Protein AF-A0A4V2AZA5-F1 (afdb_monomer)

Foldseek 3Di:
DDDDDDDDDDPDDPPPDPDDDQAEQDQDPDDDFDADPPDDCVVPVCCRGHVVVVRNHDDDPPDPDDDRVVRSVVVVVVVVVVVCLVCLVVDPPDDPVSVVSNVVSVVVPPVVVVVVVVVVVVVVVVVVVVVDDDPVSD

Secondary structure (DSSP, 8-state):
---PPPP-----------PPPPPB----SS---PPPSSS-TTT-HHHHHHHHHHHHB---TT-S---HHHHHHHHHHHHHHHHHHHHGGG-SS--HHHHHHHHHHHHHH-HHHHHHHHHHHHHHHHHHHHT--SGGG-

Mean predicted aligned error: 10.08 Å

Solvent-accessible surface area (backbone atoms only — not comparable to full-atom values): 8796 Å² total; per-residue (Å²): 139,86,84,82,84,86,83,82,84,80,80,80,79,78,79,81,72,82,73,77,74,74,52,41,62,77,72,63,99,70,84,76,67,59,62,42,93,84,47,52,57,92,83,37,50,62,52,14,45,40,43,58,46,57,67,42,45,33,85,49,94,92,50,95,76,79,53,63,80,58,44,44,51,50,51,54,51,48,54,54,49,50,56,50,61,70,51,46,79,77,56,87,84,61,50,76,68,52,47,52,54,40,52,52,50,56,55,69,70,34,56,78,61,41,61,55,52,50,55,52,50,51,54,51,49,55,56,56,55,71,71,48,86,51,82,91,71,110

pLDDT: mean 88.41, std 15.89, range [39.16, 98.38]

Structure (mmCIF, N/CA/C/O backbone):
data_AF-A0A4V2AZA5-F1
#
_entry.id   AF-A0A4V2AZA5-F1
#
loop_
_atom_site.group_PDB
_atom_site.id
_atom_site.type_symbol
_atom_site.label_atom_id
_atom_site.label_alt_id
_atom_site.label_comp_id
_atom_site.label_asym_id
_atom_site.label_entity_id
_atom_site.label_seq_id
_atom_site.pdbx_PDB_ins_code
_atom_site.Cartn_x
_atom_site.Cartn_y
_atom_site.Cartn_z
_atom_site.occupancy
_atom_site.B_iso_or_equiv
_atom_site.auth_seq_id
_atom_site.auth_comp_id
_atom_site.auth_asym_id
_atom_site.auth_atom_id
_atom_site.pdbx_PDB_model_num
ATOM 1 N N . MET A 1 1 ? 81.528 -20.887 -12.548 1.00 40.09 1 MET A N 1
ATOM 2 C CA . MET A 1 1 ? 80.567 -21.032 -13.662 1.00 40.09 1 MET A CA 1
ATOM 3 C C . MET A 1 1 ? 79.186 -21.162 -13.037 1.00 40.09 1 MET A C 1
ATOM 5 O O . MET A 1 1 ? 78.823 -22.244 -12.602 1.00 40.09 1 MET A O 1
ATOM 9 N N . ASN A 1 2 ? 78.495 -20.032 -12.865 1.00 39.16 2 ASN A N 1
ATOM 10 C CA . ASN A 1 2 ? 77.173 -19.952 -12.241 1.00 39.16 2 ASN A CA 1
ATOM 11 C C . ASN A 1 2 ? 76.114 -19.943 -13.344 1.00 39.16 2 ASN A C 1
ATOM 13 O O . ASN A 1 2 ? 76.145 -19.049 -14.185 1.00 39.16 2 ASN A O 1
ATOM 17 N N . TYR A 1 3 ? 75.165 -20.876 -13.308 1.00 42.91 3 TYR A N 1
ATOM 18 C CA . TYR A 1 3 ? 73.911 -20.753 -14.048 1.00 42.91 3 TYR A CA 1
ATOM 19 C C . TYR A 1 3 ? 72.788 -20.508 -13.041 1.00 42.91 3 TYR A C 1
ATOM 21 O O . TYR A 1 3 ? 72.491 -21.359 -12.205 1.00 42.91 3 TYR A O 1
ATOM 29 N N . LEU A 1 4 ? 72.230 -19.298 -13.089 1.00 50.66 4 LEU A N 1
ATOM 30 C CA . LEU A 1 4 ? 71.106 -18.846 -12.276 1.00 50.66 4 LEU A CA 1
ATOM 31 C C . LEU A 1 4 ? 69.799 -19.244 -12.981 1.00 50.66 4 LEU A C 1
ATOM 33 O O . LEU A 1 4 ? 69.637 -18.993 -14.175 1.00 50.66 4 LEU A O 1
ATOM 37 N N . ALA A 1 5 ? 68.891 -19.878 -12.241 1.00 49.00 5 ALA A N 1
ATOM 38 C CA . ALA A 1 5 ? 67.601 -20.362 -12.720 1.00 49.00 5 ALA A CA 1
ATOM 39 C C . ALA A 1 5 ? 66.632 -19.211 -13.054 1.00 49.00 5 ALA A C 1
ATOM 41 O O . ALA A 1 5 ? 66.507 -18.250 -12.294 1.00 49.00 5 ALA A O 1
ATOM 42 N N . ALA A 1 6 ? 65.918 -19.335 -14.175 1.00 49.00 6 ALA A N 1
ATOM 43 C CA . ALA A 1 6 ? 64.859 -18.418 -14.584 1.00 49.00 6 ALA A CA 1
ATOM 44 C C . ALA A 1 6 ? 63.539 -18.773 -13.876 1.00 49.00 6 ALA A C 1
ATOM 46 O O . ALA A 1 6 ? 63.028 -19.883 -14.018 1.00 49.00 6 ALA A O 1
ATOM 47 N N . ALA A 1 7 ? 62.985 -17.825 -13.118 1.00 52.03 7 ALA A N 1
ATOM 48 C CA . ALA A 1 7 ? 61.677 -17.946 -12.483 1.00 52.03 7 ALA A CA 1
ATOM 49 C C . ALA A 1 7 ? 60.572 -17.499 -13.457 1.00 52.03 7 ALA A C 1
ATOM 51 O O . ALA A 1 7 ? 60.544 -16.347 -13.888 1.00 52.03 7 ALA A O 1
ATOM 52 N N . ILE A 1 8 ? 59.658 -18.411 -13.796 1.00 51.53 8 ILE A N 1
ATOM 53 C CA . ILE A 1 8 ? 58.456 -18.124 -14.588 1.00 51.53 8 ILE A CA 1
ATOM 54 C C . ILE A 1 8 ? 57.362 -17.654 -13.624 1.00 51.53 8 ILE A C 1
ATOM 56 O O . ILE A 1 8 ? 56.847 -18.435 -12.826 1.00 51.53 8 ILE A O 1
ATOM 60 N N . PHE A 1 9 ? 57.012 -16.370 -13.694 1.00 49.28 9 PHE A N 1
ATOM 61 C CA . PHE A 1 9 ? 55.844 -15.812 -13.013 1.00 49.28 9 PHE A CA 1
ATOM 62 C C . PHE A 1 9 ? 54.574 -16.225 -13.767 1.00 49.28 9 PHE A C 1
ATOM 64 O O . PHE A 1 9 ? 54.310 -15.739 -14.865 1.00 49.28 9 PHE A O 1
ATOM 71 N N . VAL A 1 10 ? 53.778 -17.117 -13.176 1.00 52.50 10 VAL A N 1
ATOM 72 C CA . VAL A 1 10 ? 52.419 -17.420 -13.641 1.00 52.50 10 VAL A CA 1
ATOM 73 C C . VAL A 1 10 ? 51.493 -16.332 -13.098 1.00 52.50 10 VAL A C 1
ATOM 75 O O . VAL A 1 10 ? 51.163 -16.311 -11.914 1.00 52.50 10 VAL A O 1
ATOM 78 N N . SER A 1 11 ? 51.103 -15.390 -13.952 1.00 56.56 11 SER A N 1
ATOM 79 C CA . SER A 1 11 ? 50.097 -14.376 -13.643 1.00 56.56 11 SER A CA 1
ATOM 80 C C . SER A 1 11 ? 48.699 -15.002 -13.674 1.00 56.56 11 SER A C 1
ATOM 82 O O . SER A 1 11 ? 48.078 -15.161 -14.724 1.00 56.56 11 SER A O 1
ATOM 84 N N . SER A 1 12 ? 48.192 -15.371 -12.497 1.00 54.09 12 SER A N 1
ATOM 85 C CA . SER A 1 12 ? 46.799 -15.780 -12.308 1.00 54.09 12 SER A CA 1
ATOM 86 C C . SER A 1 12 ? 45.863 -14.605 -12.602 1.00 54.09 12 SER A C 1
ATOM 88 O O . SER A 1 12 ? 45.698 -13.706 -11.779 1.00 54.09 12 SER A O 1
ATOM 90 N N . ASN A 1 13 ? 45.237 -14.610 -13.780 1.00 54.62 13 ASN A N 1
ATOM 91 C CA . ASN A 1 13 ? 44.116 -13.729 -14.091 1.00 54.62 13 ASN A CA 1
ATOM 92 C C . ASN A 1 13 ? 42.899 -14.176 -13.273 1.00 54.62 13 ASN A C 1
ATOM 94 O O . ASN A 1 13 ? 42.217 -15.137 -13.628 1.00 54.62 13 ASN A O 1
ATOM 98 N N . ILE A 1 14 ? 42.630 -13.486 -12.165 1.00 57.59 14 ILE A N 1
ATOM 99 C CA . ILE A 1 14 ? 41.376 -13.634 -11.426 1.00 57.59 14 ILE A CA 1
ATOM 100 C C . ILE A 1 14 ? 40.286 -12.966 -12.269 1.00 57.59 14 ILE A C 1
ATOM 102 O O . ILE A 1 14 ? 40.141 -11.745 -12.274 1.00 57.59 14 ILE A O 1
ATOM 106 N N . PHE A 1 15 ? 39.535 -13.775 -13.017 1.00 54.06 15 PHE A N 1
ATOM 107 C CA . PHE A 1 15 ? 38.301 -13.350 -13.672 1.00 54.06 15 PHE A CA 1
ATOM 108 C C . PHE A 1 15 ? 37.268 -13.030 -12.582 1.00 54.06 15 PHE A C 1
ATOM 110 O O . PHE A 1 15 ? 36.583 -13.913 -12.070 1.00 54.06 15 PHE A O 1
ATOM 117 N N . ALA A 1 16 ? 37.165 -11.756 -12.204 1.00 51.84 16 ALA A N 1
ATOM 118 C CA . ALA A 1 16 ? 36.041 -11.247 -11.431 1.00 51.84 16 ALA A CA 1
ATOM 119 C C . ALA A 1 16 ? 34.813 -11.183 -12.353 1.00 51.84 16 ALA A C 1
ATOM 121 O O . ALA A 1 16 ? 34.476 -10.137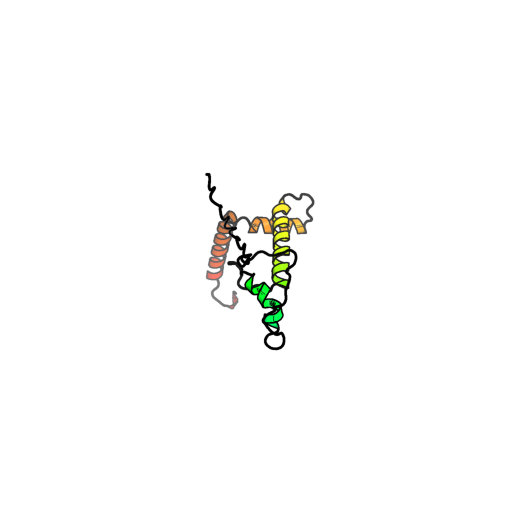 -12.903 1.00 51.84 16 ALA A O 1
ATOM 122 N N . GLY A 1 17 ? 34.174 -12.331 -12.584 1.00 50.34 17 GLY A N 1
ATOM 123 C CA . GLY A 1 17 ? 32.846 -12.364 -13.184 1.00 50.34 17 GLY A CA 1
ATOM 124 C C . GLY A 1 17 ? 31.886 -11.617 -12.263 1.00 50.34 17 GLY A C 1
ATOM 125 O O . GLY A 1 17 ? 31.713 -12.005 -11.109 1.00 50.34 17 GLY A O 1
ATOM 126 N N . ALA A 1 18 ? 31.297 -10.524 -12.748 1.00 55.94 18 ALA A N 1
ATOM 127 C CA . ALA A 1 18 ? 30.238 -9.821 -12.041 1.00 55.94 18 ALA A CA 1
ATOM 128 C C . ALA A 1 18 ? 29.031 -10.762 -11.930 1.00 55.94 18 ALA A C 1
ATOM 130 O O . ALA A 1 18 ? 28.261 -10.919 -12.876 1.00 55.94 18 ALA A O 1
ATOM 131 N N . PHE A 1 19 ? 28.896 -11.441 -10.792 1.00 57.88 19 PHE A N 1
ATOM 132 C CA . PHE A 1 19 ? 27.692 -12.199 -10.488 1.00 57.88 19 PHE A CA 1
ATOM 133 C C . PHE A 1 19 ? 26.528 -11.214 -10.401 1.00 57.88 19 PHE A C 1
ATOM 135 O O . PHE A 1 19 ? 26.591 -10.233 -9.657 1.00 57.88 19 PHE A O 1
ATOM 142 N N . ALA A 1 20 ? 25.482 -11.458 -11.192 1.00 69.38 20 ALA A N 1
ATOM 143 C CA . ALA A 1 20 ? 24.246 -10.699 -11.098 1.00 69.38 20 ALA A CA 1
ATOM 144 C C . ALA A 1 20 ? 23.736 -10.751 -9.649 1.00 69.38 20 ALA A C 1
ATOM 146 O O . ALA A 1 20 ? 23.735 -11.816 -9.025 1.00 69.38 20 ALA A O 1
ATOM 147 N N . ALA A 1 21 ? 23.344 -9.595 -9.108 1.00 79.75 21 ALA A N 1
ATOM 148 C CA . ALA A 1 21 ? 22.799 -9.517 -7.760 1.00 79.75 21 ALA A CA 1
ATOM 149 C C . ALA A 1 21 ? 21.558 -10.423 -7.636 1.00 79.75 21 ALA A C 1
ATOM 151 O O . ALA A 1 21 ? 20.804 -10.557 -8.606 1.00 79.75 21 ALA A O 1
ATOM 152 N N . PRO A 1 22 ? 21.332 -11.052 -6.469 1.00 90.06 22 PRO A N 1
ATOM 153 C CA . PRO A 1 22 ? 20.158 -11.888 -6.271 1.00 90.06 22 PRO A CA 1
ATOM 154 C C . PRO A 1 22 ? 18.868 -11.062 -6.410 1.00 90.06 22 PRO A C 1
ATOM 156 O O . PRO A 1 22 ? 18.878 -9.866 -6.096 1.00 90.06 22 PRO A O 1
ATOM 159 N N . PRO A 1 23 ? 17.747 -11.684 -6.828 1.00 94.81 23 PRO A N 1
ATOM 160 C CA . PRO A 1 23 ? 16.482 -10.981 -6.967 1.00 94.81 23 PRO A CA 1
ATOM 161 C C . PRO A 1 23 ? 16.054 -10.308 -5.659 1.00 94.81 23 PRO A C 1
ATOM 163 O O . PRO A 1 23 ? 16.109 -10.920 -4.588 1.00 94.81 23 PRO A O 1
ATOM 166 N N . SER A 1 24 ? 15.612 -9.054 -5.744 1.00 94.56 24 SER A N 1
ATOM 167 C CA . SER A 1 24 ? 15.302 -8.223 -4.578 1.00 94.56 24 SER A CA 1
ATOM 168 C C . SER A 1 24 ? 13.867 -7.707 -4.597 1.00 94.56 24 SER A C 1
ATOM 170 O O . SER A 1 24 ? 13.284 -7.442 -5.647 1.00 94.56 24 SER A O 1
ATOM 172 N N . SER A 1 25 ? 13.309 -7.539 -3.400 1.00 95.06 25 SER A N 1
ATOM 173 C CA . SER A 1 25 ? 12.023 -6.878 -3.166 1.00 95.06 25 SER A CA 1
ATOM 174 C C . SER A 1 25 ? 12.156 -5.372 -2.916 1.00 95.06 25 SER A C 1
ATOM 176 O O . SER A 1 25 ? 11.164 -4.709 -2.607 1.00 95.06 25 SER A O 1
ATOM 178 N N . GLU A 1 26 ? 13.375 -4.833 -2.984 1.00 94.44 26 GLU A N 1
ATOM 179 C CA . GLU A 1 26 ? 13.632 -3.418 -2.750 1.00 94.44 26 GLU A CA 1
ATOM 180 C C . GLU A 1 26 ? 12.893 -2.544 -3.774 1.00 94.44 26 GLU A C 1
ATOM 18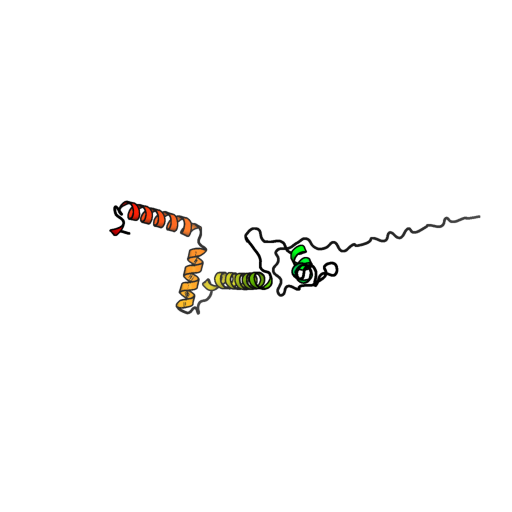2 O O . GLU A 1 26 ? 12.815 -2.846 -4.972 1.00 94.44 26 GLU A O 1
ATOM 187 N N . ILE A 1 27 ? 12.327 -1.445 -3.274 1.00 94.94 27 ILE A N 1
ATOM 188 C CA . ILE A 1 27 ? 11.576 -0.483 -4.072 1.00 94.94 27 ILE A CA 1
ATOM 189 C C . ILE A 1 27 ? 12.479 0.720 -4.356 1.00 94.94 27 ILE A C 1
ATOM 191 O O . ILE A 1 27 ? 12.682 1.548 -3.464 1.00 94.94 27 ILE A O 1
ATOM 195 N N . PRO A 1 28 ? 13.019 0.857 -5.580 1.00 93.62 28 PRO A N 1
ATOM 196 C CA . PRO A 1 28 ? 13.895 1.968 -5.907 1.00 93.62 28 PRO A CA 1
ATOM 197 C C . PRO A 1 28 ? 13.106 3.281 -6.016 1.00 93.62 28 PRO A C 1
ATOM 199 O O . PRO A 1 28 ? 11.881 3.303 -6.195 1.00 93.62 28 PRO A O 1
ATOM 202 N N . ALA A 1 29 ? 13.823 4.407 -5.976 1.00 92.81 29 ALA A N 1
ATOM 203 C CA . ALA A 1 29 ? 13.244 5.721 -6.267 1.00 92.81 29 ALA A CA 1
ATOM 204 C C . ALA A 1 29 ? 12.634 5.764 -7.680 1.00 92.81 29 ALA A C 1
ATOM 206 O O . ALA A 1 29 ? 11.544 6.301 -7.880 1.00 92.81 29 ALA A O 1
ATOM 207 N N . ARG A 1 30 ? 13.316 5.128 -8.637 1.00 93.31 30 ARG A N 1
ATOM 208 C CA . ARG A 1 30 ? 12.868 4.909 -10.010 1.00 93.31 30 ARG A CA 1
ATOM 209 C C . ARG A 1 30 ? 13.338 3.532 -10.463 1.00 93.31 30 ARG A C 1
ATOM 211 O O . ARG A 1 30 ? 14.507 3.202 -10.295 1.00 93.31 30 ARG A O 1
ATOM 218 N N 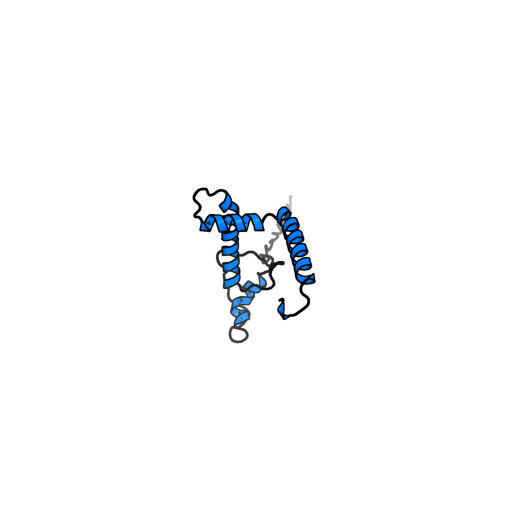. ARG A 1 31 ? 12.426 2.741 -11.023 1.00 93.44 31 ARG A N 1
ATOM 219 C CA . ARG A 1 31 ? 12.759 1.456 -11.635 1.00 93.44 31 ARG A CA 1
ATOM 220 C C . ARG A 1 31 ? 13.056 1.670 -13.111 1.00 93.44 31 ARG A C 1
ATOM 222 O O . ARG A 1 31 ? 12.260 2.295 -13.809 1.00 93.44 31 ARG A O 1
ATOM 229 N N . GLU A 1 32 ? 14.195 1.160 -13.553 1.00 94.00 32 GLU A N 1
ATOM 230 C CA . GLU A 1 32 ? 14.567 1.142 -14.965 1.00 94.00 32 GLU A CA 1
ATOM 231 C C . GLU A 1 32 ? 14.112 -0.167 -15.612 1.00 94.00 32 GLU A C 1
ATOM 233 O O . GLU A 1 32 ? 14.107 -1.213 -14.962 1.00 94.00 32 GLU A O 1
ATOM 238 N N . PHE A 1 33 ? 13.742 -0.098 -16.891 1.00 94.88 33 PHE A N 1
ATOM 239 C CA . PHE A 1 33 ? 13.266 -1.233 -17.688 1.00 94.88 33 PHE A CA 1
ATOM 240 C C . PHE A 1 33 ? 14.203 -1.455 -18.882 1.00 94.88 33 PHE A C 1
ATOM 242 O O . PHE A 1 33 ? 13.883 -1.046 -20.001 1.00 94.88 33 PHE A O 1
ATOM 249 N N . PRO A 1 34 ? 15.406 -2.021 -18.658 1.00 95.69 34 PRO A N 1
ATOM 250 C CA . PRO A 1 34 ? 16.322 -2.321 -19.748 1.00 95.69 34 PRO A CA 1
ATOM 251 C C . PRO A 1 34 ? 15.719 -3.399 -20.651 1.00 95.69 34 PRO A C 1
ATOM 253 O O . PRO A 1 34 ? 15.323 -4.463 -20.171 1.00 95.69 34 PRO A O 1
ATOM 256 N N . LEU A 1 35 ? 15.693 -3.135 -21.956 1.00 97.19 35 LEU A N 1
ATOM 257 C CA . LEU A 1 35 ? 15.145 -4.058 -22.949 1.00 97.19 35 LEU A CA 1
ATOM 258 C C . LEU A 1 35 ? 15.994 -5.331 -23.050 1.00 97.19 35 LEU A C 1
ATOM 260 O O . LEU A 1 35 ? 17.220 -5.299 -22.908 1.00 97.19 35 LEU A O 1
ATOM 264 N N . SER A 1 36 ? 15.341 -6.457 -23.310 1.00 96.94 36 SER 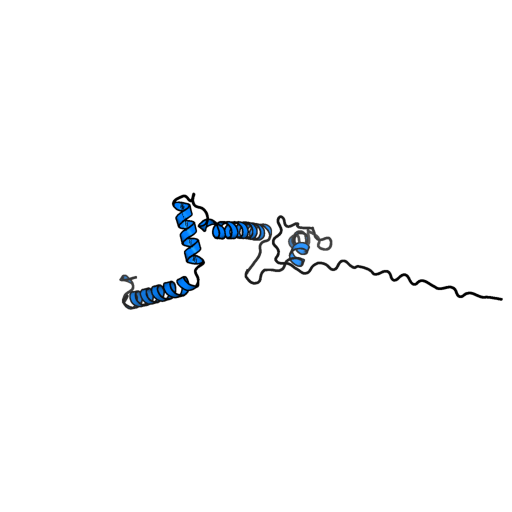A N 1
ATOM 265 C CA . SER A 1 36 ? 16.002 -7.730 -23.571 1.00 96.94 36 SER A CA 1
ATOM 266 C C . SER A 1 36 ? 16.802 -7.668 -24.872 1.00 96.94 36 SER A C 1
ATOM 268 O O . SER A 1 36 ? 16.323 -7.183 -25.896 1.00 96.94 36 SER A O 1
ATOM 270 N N . THR A 1 37 ? 18.027 -8.193 -24.849 1.00 96.88 37 THR A N 1
ATOM 271 C CA . THR A 1 37 ? 18.864 -8.356 -26.050 1.00 96.88 37 THR A CA 1
ATOM 272 C C . THR A 1 37 ? 18.673 -9.718 -26.718 1.00 96.88 37 THR A C 1
ATOM 274 O O . THR A 1 37 ? 19.224 -9.955 -27.792 1.00 96.88 37 THR A O 1
ATOM 277 N N . THR A 1 38 ? 17.906 -10.617 -26.096 1.00 97.19 38 THR A N 1
ATOM 278 C CA . THR A 1 38 ? 17.726 -12.008 -26.536 1.00 97.19 38 THR A CA 1
ATOM 279 C C . THR A 1 38 ? 16.301 -12.314 -26.994 1.00 97.19 38 THR A C 1
ATOM 281 O O . THR A 1 38 ? 16.116 -13.188 -27.838 1.00 97.19 38 THR A O 1
ATOM 284 N N . ILE A 1 39 ? 15.300 -11.592 -26.483 1.00 98.00 39 ILE A N 1
ATOM 285 C CA . ILE A 1 39 ? 13.889 -11.737 -26.866 1.00 98.00 39 ILE A CA 1
ATOM 286 C C . ILE A 1 39 ? 13.574 -10.724 -27.966 1.00 98.00 39 ILE A C 1
ATOM 288 O O . ILE A 1 39 ? 13.938 -9.556 -27.858 1.00 98.00 39 ILE A O 1
ATOM 292 N N . LYS A 1 40 ? 12.899 -11.147 -29.037 1.00 97.94 40 LYS A N 1
ATOM 293 C CA . LYS A 1 40 ? 12.470 -10.232 -30.102 1.00 97.94 40 LYS A CA 1
ATOM 294 C C . LYS A 1 40 ? 11.099 -9.631 -29.767 1.00 97.94 40 LYS A C 1
ATOM 296 O O . LYS A 1 40 ? 10.205 -10.373 -29.363 1.00 97.94 40 LYS A O 1
ATOM 301 N N . PRO A 1 41 ? 10.875 -8.329 -30.021 1.00 97.75 41 PRO A N 1
ATOM 302 C CA . PRO A 1 41 ? 9.624 -7.652 -29.665 1.00 97.75 41 PRO A CA 1
ATOM 303 C C . PRO A 1 41 ? 8.388 -8.192 -30.395 1.00 97.75 41 PRO A C 1
ATOM 305 O O . PRO A 1 41 ? 7.292 -8.128 -29.852 1.00 97.75 41 PRO A O 1
ATOM 308 N N . CYS A 1 42 ? 8.544 -8.703 -31.620 1.00 97.81 42 CYS A N 1
ATOM 309 C CA . CYS A 1 42 ? 7.432 -9.267 -32.390 1.00 97.81 42 CYS A CA 1
ATOM 310 C C . CYS A 1 42 ? 7.016 -10.668 -31.917 1.00 97.81 42 CYS A C 1
ATOM 312 O O . CYS A 1 42 ? 5.894 -11.073 -32.204 1.00 97.81 42 CYS A O 1
ATOM 314 N N . ASP A 1 43 ? 7.902 -11.383 -31.215 1.00 98.25 43 ASP A N 1
ATOM 315 C CA . ASP A 1 43 ? 7.645 -12.744 -30.729 1.00 98.25 43 ASP A CA 1
ATOM 316 C C . ASP A 1 43 ? 7.037 -12.704 -29.319 1.00 98.25 43 ASP A C 1
ATOM 318 O O . ASP A 1 43 ? 6.055 -13.386 -29.038 1.00 98.25 43 ASP A O 1
ATOM 322 N N . ASP A 1 44 ? 7.595 -11.861 -28.444 1.00 98.38 44 ASP A N 1
ATOM 323 C CA . ASP A 1 44 ? 7.079 -11.593 -27.102 1.00 98.38 44 ASP A CA 1
ATOM 324 C C . ASP A 1 44 ? 7.452 -10.166 -26.680 1.00 98.38 44 ASP A C 1
ATOM 326 O O . ASP A 1 44 ? 8.552 -9.889 -26.190 1.00 98.38 44 ASP A O 1
ATOM 330 N N . PHE A 1 45 ? 6.519 -9.236 -26.878 1.00 98.25 45 PHE A N 1
ATOM 331 C CA . PHE A 1 45 ? 6.733 -7.837 -26.518 1.00 98.25 45 PHE A CA 1
ATOM 332 C C . PHE A 1 45 ? 6.861 -7.639 -25.003 1.00 98.25 45 PHE A C 1
ATOM 334 O O . PHE A 1 45 ? 7.609 -6.771 -24.554 1.00 98.25 45 PHE A O 1
ATOM 341 N N . HIS A 1 46 ? 6.159 -8.449 -24.207 1.00 97.19 46 HIS A N 1
ATOM 342 C CA . HIS A 1 46 ? 6.225 -8.355 -22.755 1.00 97.19 46 HIS A CA 1
ATOM 343 C C . HIS A 1 46 ? 7.599 -8.804 -22.259 1.00 97.19 46 HIS A C 1
ATOM 345 O O . HIS A 1 46 ? 8.276 -8.048 -21.564 1.00 97.19 46 HIS A O 1
ATOM 351 N N . GLY A 1 47 ? 8.054 -9.985 -22.680 1.00 97.88 47 GLY A N 1
ATOM 352 C CA . GLY A 1 47 ? 9.396 -10.477 -22.386 1.00 97.88 47 GLY A CA 1
ATOM 353 C C . GLY A 1 47 ? 10.476 -9.506 -22.860 1.00 97.88 47 GLY A C 1
ATOM 354 O O . GLY A 1 47 ? 11.399 -9.202 -22.110 1.00 97.88 47 GLY A O 1
ATOM 355 N N . TYR A 1 48 ? 10.326 -8.924 -24.052 1.00 98.25 48 TYR A N 1
ATOM 356 C CA . TYR A 1 48 ? 11.268 -7.928 -24.564 1.00 98.25 48 TYR A CA 1
ATOM 357 C C . TYR A 1 48 ? 11.438 -6.709 -23.643 1.00 98.25 48 TYR A C 1
ATOM 359 O O . TYR A 1 48 ? 12.557 -6.231 -23.467 1.00 98.25 48 TYR A O 1
ATOM 367 N N . VAL A 1 49 ? 10.359 -6.203 -23.043 1.00 97.31 49 VAL A N 1
ATOM 368 C CA . VAL A 1 49 ? 10.398 -4.988 -22.211 1.00 97.31 49 VAL A CA 1
ATOM 369 C C . VAL A 1 49 ? 10.672 -5.292 -20.734 1.00 97.31 49 VAL A C 1
ATOM 371 O O . VAL A 1 49 ? 11.348 -4.515 -20.059 1.00 97.31 49 VAL A O 1
ATOM 374 N N . CYS A 1 50 ? 10.151 -6.405 -20.215 1.00 96.56 50 CYS A N 1
ATOM 375 C CA . CYS A 1 50 ? 10.051 -6.647 -18.775 1.00 96.56 50 CYS A CA 1
ATOM 376 C C . CYS A 1 50 ? 11.019 -7.709 -18.243 1.00 96.56 50 CYS A C 1
ATOM 378 O O . CYS A 1 50 ? 11.349 -7.658 -17.056 1.00 96.56 50 CYS A O 1
ATOM 380 N N . SER A 1 51 ? 11.505 -8.645 -19.071 1.00 96.62 51 SER A N 1
ATOM 381 C CA . SER A 1 51 ? 12.149 -9.876 -18.576 1.00 96.62 51 SER A CA 1
ATOM 382 C C . SER A 1 51 ? 13.345 -9.621 -17.660 1.00 96.62 51 SER A C 1
ATOM 384 O O . SER A 1 51 ? 13.528 -10.310 -16.660 1.00 96.62 51 SER A O 1
ATOM 386 N N . ASN A 1 52 ? 14.161 -8.615 -17.980 1.00 95.62 52 ASN A N 1
ATOM 387 C CA . ASN A 1 52 ? 15.344 -8.273 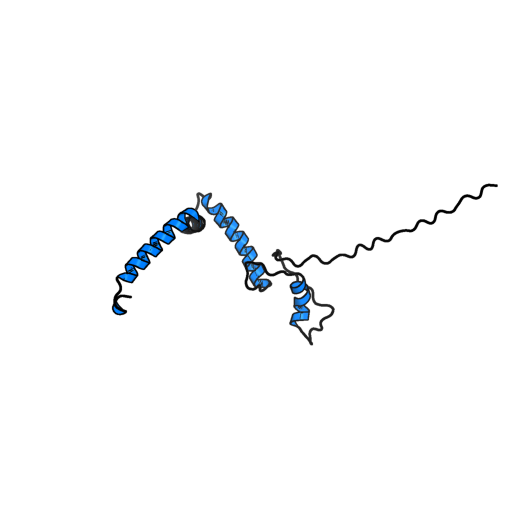-17.191 1.00 95.62 52 ASN A CA 1
ATOM 388 C C . ASN A 1 52 ? 14.967 -7.781 -15.788 1.00 95.62 52 ASN A C 1
ATOM 390 O O . ASN A 1 52 ? 15.619 -8.120 -14.801 1.00 95.62 52 ASN A O 1
ATOM 394 N N . VAL A 1 53 ? 13.898 -6.990 -15.698 1.00 95.19 53 VAL A N 1
ATOM 395 C CA . VAL A 1 53 ? 13.399 -6.458 -14.430 1.00 95.19 53 VAL A CA 1
ATOM 396 C C . VAL A 1 53 ? 12.769 -7.570 -13.607 1.00 95.19 53 VAL A C 1
ATOM 398 O O . VAL A 1 53 ? 13.074 -7.686 -12.422 1.00 95.19 53 VAL A O 1
ATOM 401 N N . GLU A 1 54 ? 11.943 -8.405 -14.234 1.00 95.88 54 GLU A N 1
ATOM 402 C CA . GLU A 1 54 ? 11.293 -9.545 -13.585 1.00 95.88 54 GLU A CA 1
ATOM 403 C C . GLU A 1 54 ? 12.307 -10.538 -13.026 1.00 95.88 54 GLU A C 1
ATOM 405 O O . GLU A 1 54 ? 12.179 -10.953 -11.878 1.00 95.88 54 GLU A O 1
ATOM 410 N N . ALA A 1 55 ? 13.370 -10.836 -13.777 1.00 95.25 55 ALA A N 1
ATOM 411 C CA . ALA A 1 55 ? 14.452 -11.700 -13.316 1.00 95.25 55 ALA A CA 1
ATOM 412 C C . ALA A 1 55 ? 15.199 -11.130 -12.095 1.00 95.25 55 ALA A C 1
ATOM 414 O O . ALA A 1 55 ? 15.695 -11.891 -11.270 1.00 95.25 55 ALA A O 1
ATOM 415 N N . SER A 1 56 ? 15.277 -9.802 -11.967 1.00 94.44 56 SER A N 1
ATOM 416 C CA . SER A 1 56 ? 15.922 -9.115 -10.835 1.00 94.44 56 SER A CA 1
ATOM 417 C C . SER A 1 56 ? 14.997 -8.878 -9.635 1.00 94.44 56 SER A C 1
ATOM 419 O O . SER A 1 56 ? 15.445 -8.403 -8.589 1.00 94.44 56 SER A O 1
ATOM 421 N N . PHE A 1 57 ? 13.702 -9.163 -9.769 1.00 96.25 57 PHE A N 1
ATOM 422 C CA . PHE A 1 57 ? 12.706 -8.853 -8.754 1.00 96.25 57 PHE A CA 1
ATOM 423 C C . PHE A 1 57 ? 12.293 -10.097 -7.976 1.00 96.25 57 PHE A C 1
ATOM 425 O O . PHE A 1 57 ? 12.040 -11.161 -8.533 1.00 96.25 57 PHE A O 1
ATOM 432 N N . LYS A 1 58 ? 12.152 -9.935 -6.662 1.00 96.19 58 LYS A N 1
ATOM 433 C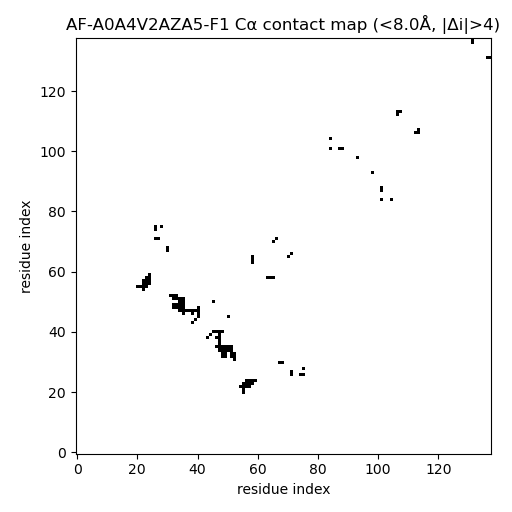 CA . LYS A 1 58 ? 11.511 -10.917 -5.793 1.00 96.19 58 LYS A CA 1
ATOM 434 C C . LYS A 1 58 ? 10.218 -10.320 -5.251 1.00 96.19 58 LYS A C 1
ATOM 436 O O . LYS A 1 58 ? 10.252 -9.274 -4.601 1.00 96.19 58 LYS A O 1
ATOM 441 N N . LEU A 1 59 ? 9.089 -11.003 -5.447 1.00 96.31 59 LEU A N 1
ATOM 442 C CA . LEU A 1 59 ? 7.842 -10.640 -4.773 1.00 96.31 59 LEU A CA 1
ATOM 443 C C . LEU A 1 59 ? 8.020 -10.761 -3.254 1.00 96.31 59 LEU A C 1
ATOM 445 O O . LEU A 1 59 ? 8.590 -11.733 -2.762 1.00 96.31 59 LEU A O 1
ATOM 449 N N . ARG A 1 60 ? 7.541 -9.762 -2.514 1.00 95.06 60 ARG A N 1
ATOM 450 C CA . ARG A 1 60 ? 7.573 -9.781 -1.050 1.00 95.06 60 ARG A CA 1
ATOM 451 C C . ARG A 1 60 ? 6.661 -10.868 -0.499 1.00 95.06 60 ARG A C 1
ATOM 453 O O . ARG A 1 60 ? 5.556 -11.048 -0.999 1.00 95.06 60 ARG A O 1
ATOM 460 N N . ASP A 1 61 ? 7.076 -11.476 0.605 1.00 95.50 61 ASP A N 1
ATOM 461 C CA . ASP A 1 61 ? 6.326 -12.558 1.251 1.00 95.50 61 ASP A CA 1
ATOM 462 C C . ASP A 1 61 ? 4.950 -12.093 1.786 1.00 95.50 61 ASP A C 1
ATOM 464 O O . ASP A 1 61 ? 4.027 -12.890 1.920 1.00 95.50 61 ASP A O 1
ATOM 468 N N . ASP A 1 62 ? 4.785 -10.790 2.053 1.00 95.44 62 ASP A N 1
ATOM 469 C CA . ASP A 1 62 ? 3.540 -10.162 2.520 1.00 95.44 62 ASP A CA 1
ATOM 470 C C . ASP A 1 62 ? 2.702 -9.530 1.388 1.00 95.44 62 ASP A C 1
ATOM 472 O O . ASP A 1 62 ? 1.860 -8.656 1.630 1.00 95.44 62 ASP A O 1
ATOM 476 N N . ARG A 1 63 ? 2.953 -9.914 0.130 1.00 95.50 63 ARG A N 1
ATOM 477 C CA . ARG A 1 63 ? 2.229 -9.430 -1.053 1.00 95.50 63 ARG A CA 1
ATOM 478 C C . ARG A 1 63 ? 1.803 -10.602 -1.928 1.00 95.50 63 ARG A C 1
ATOM 480 O O . ARG A 1 63 ? 2.555 -11.542 -2.139 1.00 95.50 63 ARG A O 1
ATOM 487 N N . SER A 1 64 ? 0.598 -10.516 -2.485 1.00 96.50 64 SER A N 1
ATOM 488 C CA . SER A 1 64 ? 0.079 -11.520 -3.423 1.00 96.50 64 SER A CA 1
ATOM 489 C C . SER A 1 64 ? 0.424 -11.225 -4.886 1.00 96.50 64 SER A C 1
ATOM 491 O O . SER A 1 64 ? 0.380 -12.131 -5.711 1.00 96.50 64 SER A O 1
ATOM 493 N N . TYR A 1 65 ? 0.762 -9.977 -5.220 1.00 95.88 65 TYR A N 1
ATOM 494 C CA . TYR A 1 65 ? 1.174 -9.555 -6.560 1.00 95.88 65 TYR A CA 1
ATOM 495 C C . TYR A 1 65 ? 1.978 -8.249 -6.500 1.00 95.88 65 TYR A C 1
ATOM 497 O O . TYR A 1 65 ? 1.953 -7.538 -5.490 1.00 95.88 65 TYR A O 1
ATOM 505 N N . HIS A 1 66 ? 2.660 -7.910 -7.598 1.00 96.56 66 HIS A N 1
ATOM 506 C CA . HIS A 1 66 ? 3.358 -6.634 -7.751 1.00 96.56 66 HIS A CA 1
ATOM 507 C C . HIS A 1 66 ? 3.289 -6.143 -9.195 1.00 96.56 66 HIS A C 1
ATOM 509 O O . HIS A 1 66 ? 3.797 -6.798 -10.098 1.00 96.56 66 HIS A O 1
ATOM 515 N N . THR A 1 67 ? 2.700 -4.970 -9.409 1.00 95.38 67 THR A N 1
ATOM 516 C CA . THR A 1 67 ? 2.681 -4.307 -10.716 1.00 95.38 67 THR A CA 1
ATOM 517 C C . THR A 1 67 ? 3.653 -3.142 -10.661 1.00 95.38 67 THR A C 1
ATOM 519 O O . THR A 1 67 ? 3.299 -2.094 -10.126 1.00 95.38 67 THR A O 1
ATOM 522 N N . PHE A 1 68 ? 4.865 -3.317 -11.196 1.00 94.88 68 PHE A N 1
ATOM 523 C CA . PHE A 1 68 ? 6.022 -2.441 -10.957 1.00 94.88 68 PHE A CA 1
ATOM 524 C C . PHE A 1 68 ? 5.696 -0.950 -10.786 1.00 94.88 68 PHE A C 1
ATOM 526 O O . PHE A 1 68 ? 5.784 -0.439 -9.674 1.00 94.88 68 PHE A O 1
ATOM 533 N N . SER A 1 69 ? 5.256 -0.248 -11.835 1.00 89.44 69 SER A N 1
ATOM 534 C CA . SER A 1 69 ? 5.037 1.208 -11.783 1.00 89.44 69 SER A CA 1
ATOM 535 C C . SER A 1 69 ? 4.032 1.658 -10.710 1.00 89.44 69 SER A C 1
ATOM 537 O O . SER A 1 69 ? 4.228 2.694 -10.066 1.00 89.44 69 SER A O 1
ATOM 539 N N . PHE A 1 70 ? 2.967 0.882 -10.490 1.00 94.19 70 PHE A N 1
ATOM 540 C CA . PHE A 1 70 ? 1.912 1.214 -9.530 1.00 94.19 70 PHE A CA 1
ATOM 541 C C . PHE A 1 70 ? 2.288 0.795 -8.110 1.00 94.19 70 PHE A C 1
ATOM 543 O O . PHE A 1 70 ? 2.226 1.607 -7.187 1.00 94.19 70 PHE A O 1
ATOM 550 N N . SER A 1 71 ? 2.718 -0.453 -7.936 1.00 96.75 71 SER A N 1
ATOM 551 C CA . SER A 1 71 ? 3.107 -1.005 -6.645 1.00 96.75 71 SER A CA 1
ATOM 552 C C . SER A 1 71 ? 4.333 -0.290 -6.083 1.00 96.75 71 SER A C 1
ATOM 554 O O . SER A 1 71 ? 4.293 0.119 -4.930 1.00 96.75 71 SER A O 1
ATOM 556 N N . ASP A 1 72 ? 5.368 -0.016 -6.883 1.00 96.12 72 ASP A N 1
ATOM 557 C CA . ASP A 1 72 ? 6.536 0.740 -6.412 1.00 96.12 72 ASP A CA 1
ATOM 558 C C . ASP A 1 72 ? 6.132 2.133 -5.896 1.00 96.12 72 ASP A C 1
ATOM 560 O O . ASP A 1 72 ? 6.587 2.582 -4.844 1.00 96.12 72 ASP A O 1
ATOM 564 N N . SER A 1 73 ? 5.241 2.825 -6.615 1.00 95.50 73 SER A N 1
ATOM 565 C CA . SER A 1 73 ? 4.735 4.140 -6.198 1.00 95.50 73 SER A CA 1
ATOM 566 C C . SER A 1 73 ? 3.933 4.059 -4.902 1.00 95.50 73 SER A C 1
ATOM 568 O O . SER A 1 73 ? 4.137 4.873 -3.998 1.00 95.50 73 SER A O 1
ATOM 570 N N . ASN A 1 74 ? 3.064 3.056 -4.785 1.00 96.12 74 ASN A N 1
ATOM 571 C CA . ASN A 1 74 ? 2.271 2.825 -3.585 1.00 96.12 74 ASN A CA 1
ATOM 572 C C . ASN A 1 74 ? 3.148 2.511 -2.371 1.00 96.12 74 ASN A C 1
ATOM 574 O O . ASN A 1 74 ? 2.911 3.071 -1.304 1.00 96.12 74 ASN A O 1
ATOM 578 N N . GLU A 1 75 ? 4.177 1.678 -2.529 1.00 96.00 75 GLU A N 1
ATOM 579 C CA . GLU A 1 75 ? 5.098 1.328 -1.444 1.00 96.00 75 GLU A CA 1
ATOM 580 C C . GLU A 1 75 ? 5.934 2.536 -0.999 1.00 96.00 75 GLU A C 1
ATOM 582 O O . GLU A 1 75 ? 6.055 2.789 0.199 1.00 96.00 75 GLU A O 1
ATOM 587 N N . ARG A 1 76 ? 6.424 3.370 -1.931 1.00 95.88 76 ARG A N 1
ATOM 588 C CA . ARG A 1 76 ? 7.098 4.630 -1.561 1.00 95.88 76 ARG A CA 1
ATOM 589 C C . ARG A 1 76 ? 6.180 5.536 -0.741 1.00 95.88 76 ARG A C 1
ATOM 591 O O . ARG A 1 76 ? 6.576 6.036 0.310 1.00 95.88 76 ARG A O 1
ATOM 598 N N . ILE A 1 77 ? 4.941 5.731 -1.195 1.00 96.88 77 ILE A N 1
ATOM 599 C CA . ILE A 1 77 ? 3.948 6.549 -0.484 1.00 96.88 77 ILE A CA 1
ATOM 600 C C . ILE A 1 77 ? 3.607 5.940 0.882 1.00 96.88 77 ILE A C 1
ATOM 602 O O . ILE A 1 77 ? 3.448 6.682 1.852 1.00 96.88 77 ILE A O 1
ATOM 606 N N . LEU A 1 78 ? 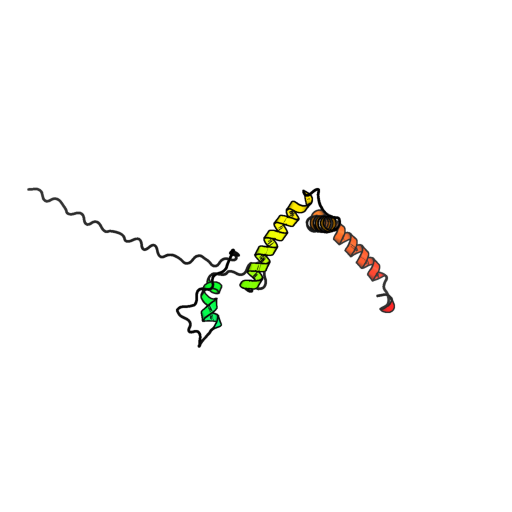3.495 4.613 0.977 1.00 95.94 78 LEU A N 1
ATOM 607 C CA . LEU A 1 78 ? 3.244 3.907 2.231 1.00 95.94 78 LEU A CA 1
ATOM 608 C C . LEU A 1 78 ? 4.343 4.201 3.254 1.00 95.94 78 LEU A C 1
ATOM 610 O O . LEU A 1 78 ? 4.026 4.537 4.393 1.00 95.94 78 LEU A O 1
ATOM 614 N N . GLU A 1 79 ? 5.612 4.150 2.855 1.00 95.19 79 GLU A N 1
ATOM 615 C CA . GLU A 1 79 ? 6.727 4.446 3.758 1.00 95.19 79 GLU A CA 1
ATOM 616 C C . GLU A 1 79 ? 6.721 5.902 4.243 1.00 95.19 79 GLU A C 1
ATOM 618 O O . GLU A 1 79 ? 6.926 6.157 5.433 1.00 95.19 79 GLU A O 1
ATOM 623 N N . TYR A 1 80 ? 6.388 6.866 3.378 1.00 96.25 80 TYR A N 1
ATOM 624 C CA . TYR A 1 80 ? 6.187 8.254 3.813 1.00 96.25 80 TYR A CA 1
ATOM 625 C C . TYR 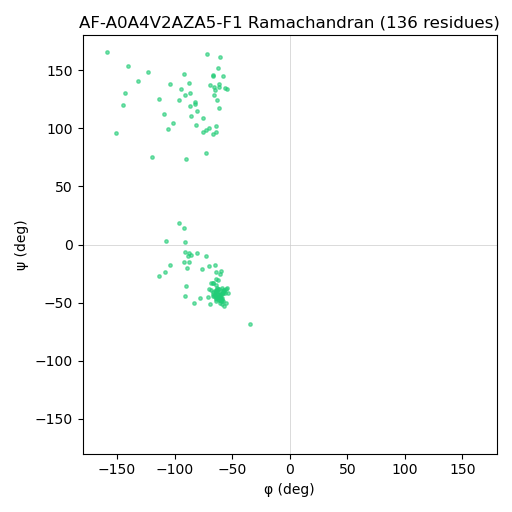A 1 80 ? 5.016 8.396 4.791 1.00 96.25 80 TYR A C 1
ATOM 627 O O . TYR A 1 80 ? 5.153 9.052 5.825 1.00 96.25 80 TYR A O 1
ATOM 635 N N . LYS A 1 81 ? 3.876 7.755 4.502 1.00 96.12 81 LYS A N 1
ATOM 636 C CA . LYS A 1 81 ? 2.698 7.768 5.382 1.00 96.12 81 LYS A CA 1
ATOM 637 C C . LYS A 1 81 ? 3.007 7.154 6.744 1.00 96.12 81 LYS A C 1
ATOM 639 O O . LYS A 1 81 ? 2.629 7.740 7.752 1.00 96.12 81 LYS A O 1
ATOM 644 N N . LYS A 1 82 ? 3.711 6.019 6.787 1.00 95.75 82 LYS A N 1
ATOM 645 C CA . LYS A 1 82 ? 4.123 5.355 8.034 1.00 95.75 82 LYS A CA 1
ATOM 646 C C . LYS A 1 82 ? 4.978 6.283 8.883 1.00 95.75 82 LYS A C 1
ATOM 648 O O . LYS A 1 82 ? 4.636 6.510 10.037 1.00 95.75 82 LYS A O 1
ATOM 653 N N . LYS A 1 83 ? 6.019 6.883 8.300 1.00 96.12 83 LYS A N 1
ATOM 654 C CA . LYS A 1 83 ? 6.889 7.836 9.007 1.00 96.12 83 LYS A CA 1
ATOM 655 C C . LYS A 1 83 ? 6.100 9.023 9.559 1.00 96.12 83 LYS A C 1
ATOM 657 O O . LYS A 1 83 ? 6.215 9.334 10.739 1.00 96.12 83 LYS A O 1
ATOM 662 N N . PHE A 1 84 ? 5.255 9.634 8.729 1.00 95.75 84 PHE A N 1
ATOM 663 C CA . PHE A 1 84 ? 4.412 10.758 9.138 1.00 95.75 84 PHE A CA 1
ATOM 664 C C . PHE A 1 84 ? 3.456 10.390 10.282 1.00 95.75 84 PHE A C 1
ATOM 666 O O . PHE A 1 84 ? 3.384 11.101 11.282 1.00 95.75 84 PHE A O 1
ATOM 673 N N . LEU A 1 85 ? 2.735 9.271 10.166 1.00 96.50 85 LEU A N 1
ATOM 674 C CA . LEU A 1 85 ? 1.780 8.827 11.185 1.00 96.50 85 LEU A CA 1
ATOM 675 C C . LEU A 1 85 ? 2.477 8.391 12.479 1.00 96.50 85 LEU A C 1
ATOM 677 O O . LEU A 1 85 ? 1.956 8.632 13.563 1.00 96.50 85 LEU A O 1
ATOM 681 N N . GLN A 1 86 ? 3.676 7.814 12.398 1.00 95.00 86 GLN A N 1
ATOM 682 C CA . GLN A 1 86 ? 4.486 7.508 13.577 1.00 95.00 86 GLN A CA 1
ATOM 683 C C . GLN A 1 86 ? 4.874 8.775 14.341 1.00 95.00 86 GLN A C 1
ATOM 685 O O . GLN A 1 86 ? 4.834 8.762 15.567 1.00 95.00 86 GLN A O 1
ATOM 690 N N . SER A 1 87 ? 5.189 9.876 13.654 1.00 95.44 87 SER A N 1
ATOM 691 C CA . SER A 1 87 ? 5.566 11.138 14.301 1.00 95.44 87 SER A CA 1
ATOM 692 C C . SER A 1 87 ? 4.388 12.053 14.643 1.00 95.44 87 SER A C 1
ATOM 694 O O . SER A 1 87 ? 4.554 12.979 15.424 1.00 95.44 87 SER A O 1
ATOM 696 N N . ILE A 1 88 ? 3.187 11.830 14.101 1.00 95.38 88 ILE A N 1
ATOM 697 C CA . ILE A 1 88 ? 2.069 12.788 14.223 1.00 95.38 88 ILE A CA 1
ATOM 698 C C . ILE A 1 88 ? 1.652 13.069 15.677 1.00 95.38 88 ILE A C 1
ATOM 700 O O . ILE A 1 88 ? 1.086 14.115 15.975 1.00 95.38 88 ILE A O 1
ATOM 704 N N . HIS A 1 89 ? 1.944 12.163 16.611 1.00 93.25 89 HIS A N 1
ATOM 705 C CA . HIS A 1 89 ? 1.624 12.343 18.025 1.00 93.25 89 HIS A CA 1
ATOM 706 C C . HIS A 1 89 ? 2.465 13.419 18.727 1.00 93.25 89 HIS A C 1
ATOM 708 O O . HIS A 1 89 ? 2.046 13.909 19.774 1.00 93.25 89 HIS A O 1
ATOM 714 N N . THR A 1 90 ? 3.612 13.801 18.158 1.00 94.81 90 THR A N 1
ATOM 715 C CA . THR A 1 90 ? 4.487 14.842 18.715 1.00 94.81 90 THR A CA 1
ATOM 716 C C . THR A 1 90 ? 4.123 16.247 18.236 1.00 94.81 90 THR A C 1
ATOM 718 O O . THR A 1 90 ? 4.671 17.221 18.741 1.00 94.81 90 THR A O 1
ATOM 721 N N . ASP A 1 91 ? 3.231 16.371 17.252 1.00 93.94 91 ASP A N 1
ATOM 722 C CA . ASP A 1 91 ? 2.810 17.657 16.700 1.00 93.94 91 ASP A CA 1
ATOM 723 C C . ASP A 1 91 ? 1.726 18.304 17.582 1.00 93.94 91 ASP A C 1
ATOM 725 O O . ASP A 1 91 ? 0.662 17.729 17.842 1.00 93.94 91 ASP A O 1
ATOM 729 N N . THR A 1 92 ? 1.998 19.520 18.057 1.00 92.19 92 THR A N 1
ATOM 730 C CA . THR A 1 92 ? 1.097 20.306 18.911 1.00 92.19 92 THR A CA 1
ATOM 731 C C . THR A 1 92 ? 0.176 21.239 18.116 1.00 92.19 92 THR A C 1
ATOM 733 O O . THR A 1 92 ? -0.839 21.688 18.651 1.00 92.19 92 THR A O 1
ATOM 736 N N . GLY A 1 93 ? 0.467 21.487 16.834 1.00 95.19 93 GLY A N 1
ATOM 737 C CA . GLY A 1 93 ? -0.258 22.394 15.936 1.00 95.19 93 GLY A CA 1
ATOM 738 C C . GLY A 1 93 ? -1.378 21.736 15.124 1.00 95.19 93 GLY A C 1
ATOM 739 O O . GLY A 1 93 ? -1.863 22.311 14.149 1.00 95.19 93 GLY A O 1
ATOM 740 N N . LEU A 1 94 ? -1.795 20.522 15.489 1.00 95.62 94 LEU A N 1
ATOM 741 C CA . LEU A 1 94 ? -2.745 19.739 14.702 1.00 95.62 94 LEU A CA 1
ATOM 742 C C . LEU A 1 94 ? -4.142 20.375 14.624 1.00 95.62 94 LEU A C 1
ATOM 744 O O . LEU A 1 94 ? -4.772 20.693 15.638 1.00 95.62 94 LEU A O 1
ATOM 748 N N . SER A 1 95 ? -4.684 20.427 13.404 1.00 96.88 95 SER A N 1
ATOM 749 C CA . SER A 1 95 ? -6.103 20.709 13.159 1.00 96.88 95 SER A CA 1
ATOM 750 C C . SER A 1 95 ? -7.011 19.661 13.823 1.00 96.88 95 SER A C 1
ATOM 752 O O . SER A 1 95 ? -6.578 18.537 14.097 1.00 96.88 95 SER A O 1
ATOM 754 N N . SER A 1 96 ? -8.299 19.968 14.020 1.00 97.12 96 SER A N 1
ATOM 755 C CA . SER A 1 96 ? -9.267 18.998 14.567 1.00 97.12 96 SER A CA 1
ATOM 756 C C . SER A 1 96 ? -9.324 17.700 13.756 1.00 97.12 96 SER A C 1
ATOM 758 O O . SER A 1 96 ? -9.395 16.616 14.329 1.00 97.12 96 SER A O 1
ATOM 760 N N . ARG A 1 97 ? -9.228 17.794 12.423 1.00 96.62 97 ARG A N 1
ATOM 761 C CA . ARG A 1 97 ? -9.177 16.621 11.541 1.00 96.62 97 ARG A CA 1
ATOM 762 C C . ARG A 1 97 ? -7.901 15.811 11.762 1.00 96.62 97 ARG A C 1
ATOM 764 O O . ARG A 1 97 ? -7.962 14.590 11.857 1.00 96.62 97 ARG A O 1
ATOM 771 N N . SER A 1 98 ? -6.752 16.474 11.863 1.00 95.88 98 SER A N 1
ATOM 772 C CA . SER A 1 98 ? -5.470 15.789 12.054 1.00 95.88 98 SER A CA 1
ATOM 773 C C . SER A 1 98 ? -5.384 15.098 13.418 1.00 95.88 98 SER A C 1
ATOM 775 O O . SER A 1 98 ? -4.811 14.016 13.511 1.00 95.88 98 SER A O 1
ATOM 777 N N . LYS A 1 99 ? -6.018 15.663 14.456 1.00 97.06 99 LYS A N 1
ATOM 778 C CA . LYS A 1 99 ? -6.170 15.001 15.762 1.00 97.06 99 LYS A CA 1
ATOM 779 C C . LYS A 1 99 ? -6.949 13.689 15.645 1.00 97.06 99 LYS A C 1
ATOM 781 O O . LYS A 1 99 ? -6.481 12.683 16.156 1.00 97.06 99 LYS A O 1
ATOM 786 N N . GLN A 1 100 ? -8.059 13.663 14.900 1.00 97.12 100 GLN A N 1
ATOM 787 C CA . GLN A 1 100 ? -8.816 12.421 14.672 1.00 97.12 100 GLN A CA 1
ATOM 788 C C . GLN A 1 100 ? -7.973 11.353 13.963 1.00 97.12 100 GLN A C 1
ATOM 790 O O . GLN A 1 100 ? -7.999 10.190 14.355 1.00 97.12 100 GLN A O 1
ATOM 795 N N . VAL A 1 101 ? -7.190 11.743 12.949 1.00 96.62 101 VAL A N 1
ATOM 796 C CA . VAL A 1 101 ? -6.289 10.815 12.241 1.00 96.62 101 VAL A CA 1
ATOM 797 C C . VAL A 1 101 ? -5.212 10.265 13.179 1.00 96.62 101 VAL A C 1
ATOM 799 O O . VAL A 1 101 ? -4.975 9.058 13.183 1.00 96.62 101 VAL A O 1
ATOM 802 N N . ARG A 1 102 ? -4.587 11.126 13.995 1.00 96.69 102 ARG A N 1
ATOM 803 C CA . ARG A 1 102 ? -3.623 10.714 15.026 1.00 96.69 102 ARG A CA 1
ATOM 804 C C . ARG A 1 102 ? -4.252 9.716 15.991 1.00 96.69 102 ARG A C 1
ATOM 806 O O . ARG A 1 102 ? -3.683 8.654 16.208 1.00 96.69 102 ARG A O 1
ATOM 813 N N . ASP A 1 103 ? -5.395 10.062 16.572 1.00 96.44 103 ASP A N 1
ATOM 814 C CA . ASP A 1 103 ? -6.026 9.262 17.623 1.00 96.44 103 ASP A CA 1
ATOM 815 C C . ASP A 1 103 ? -6.449 7.891 17.080 1.00 96.44 103 ASP A C 1
ATOM 817 O O . ASP A 1 103 ? -6.203 6.871 17.722 1.00 96.44 103 ASP A O 1
ATOM 821 N N . PHE A 1 104 ? -6.984 7.850 15.855 1.00 96.19 104 PHE A N 1
ATOM 822 C CA . PHE A 1 104 ? -7.293 6.601 15.162 1.00 96.19 104 PHE A CA 1
ATOM 823 C C . PHE A 1 104 ? -6.042 5.747 14.920 1.00 96.19 104 PHE A C 1
ATOM 825 O O . PHE A 1 104 ? -6.042 4.555 15.220 1.00 96.19 104 PHE A O 1
ATOM 832 N N . TYR A 1 105 ? -4.960 6.348 14.416 1.00 96.31 105 TYR A N 1
ATOM 833 C CA . TYR A 1 105 ? -3.702 5.637 14.191 1.00 96.31 105 TYR A CA 1
ATOM 834 C C . TYR A 1 105 ? -3.128 5.067 15.496 1.00 96.31 105 TYR A C 1
ATOM 836 O O . TYR A 1 105 ? -2.792 3.888 15.557 1.00 96.31 105 TYR A O 1
ATOM 844 N N . LEU A 1 106 ? -3.064 5.869 16.563 1.00 95.44 106 LEU A N 1
ATOM 845 C CA . LEU A 1 106 ? -2.552 5.426 17.863 1.00 95.44 106 LEU A CA 1
ATOM 846 C C . LEU A 1 106 ? -3.407 4.313 18.480 1.00 95.44 106 LEU A C 1
ATOM 848 O O . LEU A 1 106 ? -2.858 3.392 19.082 1.00 95.44 106 LEU A O 1
ATOM 852 N N . ALA A 1 107 ? -4.730 4.371 18.310 1.00 95.31 107 ALA A N 1
ATOM 853 C CA . ALA A 1 107 ? -5.619 3.294 18.728 1.00 95.31 107 ALA A CA 1
ATOM 854 C C . ALA A 1 107 ? -5.344 2.002 17.943 1.00 95.31 107 ALA A C 1
ATOM 856 O O . ALA A 1 107 ? -5.204 0.944 18.551 1.00 95.31 107 ALA A O 1
ATOM 857 N N . CYS A 1 108 ? -5.200 2.095 16.616 1.00 94.81 108 CYS A N 1
ATOM 858 C CA . CYS A 1 108 ? -4.900 0.956 15.744 1.00 94.81 108 CYS A CA 1
ATOM 859 C C . CYS A 1 108 ? -3.552 0.295 16.073 1.00 94.81 108 CYS A C 1
ATOM 861 O O . CYS A 1 108 ? -3.439 -0.926 16.028 1.00 94.81 108 CYS A O 1
ATOM 863 N N . MET A 1 109 ? -2.528 1.083 16.410 1.00 95.25 109 MET A N 1
ATOM 864 C CA . MET A 1 109 ? -1.191 0.558 16.710 1.00 95.25 109 MET A CA 1
ATOM 865 C C . MET A 1 109 ? -1.053 -0.004 18.134 1.00 95.25 109 MET A C 1
ATOM 867 O O . MET A 1 109 ? -0.024 -0.594 18.463 1.00 95.25 109 MET A O 1
ATOM 871 N N . ASN A 1 110 ? -2.059 0.160 18.996 1.00 96.38 110 ASN A N 1
ATOM 872 C CA . ASN A 1 110 ? -2.039 -0.355 20.363 1.00 96.38 110 ASN A CA 1
ATOM 873 C C . ASN A 1 110 ? -2.617 -1.776 20.432 1.00 96.38 110 ASN A C 1
ATOM 875 O O . ASN A 1 110 ? -3.713 -1.996 20.948 1.00 96.38 110 ASN A O 1
ATOM 879 N N . GLU A 1 111 ? -1.851 -2.750 19.941 1.00 96.00 111 GLU A N 1
ATOM 880 C CA . GLU A 1 111 ? -2.261 -4.159 19.850 1.00 96.00 111 GLU A CA 1
ATOM 881 C C . GLU A 1 111 ? -2.738 -4.730 21.197 1.00 96.00 111 GLU A C 1
ATOM 883 O O . GLU A 1 111 ? -3.774 -5.389 21.275 1.00 96.00 111 GLU A O 1
ATOM 888 N N . LYS A 1 112 ? -2.044 -4.407 22.298 1.00 95.19 112 LYS A N 1
ATOM 889 C CA . LYS A 1 112 ? -2.407 -4.878 23.645 1.00 95.19 112 LYS A CA 1
ATOM 890 C C . LYS A 1 112 ? -3.802 -4.407 24.068 1.00 95.19 112 LYS A C 1
ATOM 892 O O . LYS A 1 112 ? -4.580 -5.195 24.614 1.00 95.19 112 LYS A O 1
ATOM 897 N N . ALA A 1 113 ? -4.113 -3.128 23.851 1.00 95.69 113 ALA A N 1
ATOM 898 C CA . ALA A 1 113 ? -5.448 -2.604 24.124 1.00 95.69 113 ALA A CA 1
ATOM 899 C C . ALA A 1 113 ? -6.479 -3.181 23.141 1.00 95.69 113 ALA A C 1
ATOM 901 O O . ALA A 1 113 ? -7.571 -3.554 23.575 1.00 95.69 113 ALA A O 1
ATOM 902 N N . GLY A 1 114 ? -6.101 -3.321 21.865 1.00 95.44 114 GLY A N 1
ATOM 903 C CA . GLY A 1 114 ? -6.919 -3.884 20.789 1.00 95.44 114 GLY A CA 1
ATOM 904 C C . GLY A 1 114 ? -7.438 -5.284 21.104 1.00 95.44 114 GLY A C 1
ATOM 905 O O . GLY A 1 114 ? -8.643 -5.505 21.105 1.00 95.44 114 GLY A O 1
ATOM 906 N N . VAL A 1 115 ? -6.566 -6.209 21.521 1.00 95.88 115 VAL A N 1
ATOM 907 C CA . VAL A 1 115 ? -6.970 -7.585 21.881 1.00 95.88 115 VAL A CA 1
ATOM 908 C C . VAL A 1 115 ? -8.072 -7.606 22.946 1.00 95.88 115 VAL A C 1
ATOM 910 O O . VAL A 1 115 ? -8.967 -8.452 22.914 1.00 95.88 115 VAL A O 1
ATOM 913 N N . THR A 1 116 ? -8.014 -6.688 23.913 1.00 95.81 116 THR A N 1
ATOM 914 C CA . THR A 1 116 ? -8.995 -6.628 25.004 1.00 95.81 116 THR A CA 1
ATOM 915 C C . THR A 1 116 ? -10.304 -5.988 24.542 1.00 95.81 116 THR A C 1
ATOM 917 O O . THR A 1 116 ? -11.381 -6.513 24.842 1.00 95.81 116 THR A O 1
ATOM 920 N N . SER A 1 117 ? -10.231 -4.865 23.820 1.00 95.00 117 SER A N 1
ATOM 921 C CA . SER A 1 117 ? -11.416 -4.151 23.336 1.00 95.00 117 SER A CA 1
ATOM 922 C C . SER A 1 117 ? -12.179 -4.962 22.288 1.00 95.00 117 SER A C 1
ATOM 924 O O . SER A 1 117 ? -13.400 -5.076 22.394 1.00 95.00 117 SER A O 1
ATOM 926 N N . GLU A 1 118 ? -11.480 -5.598 21.346 1.00 95.75 118 GLU A N 1
ATOM 927 C CA . GLU A 1 118 ? -12.079 -6.410 20.285 1.00 95.75 118 GLU A CA 1
ATOM 928 C C . GLU A 1 118 ? -12.803 -7.629 20.849 1.00 95.75 118 GLU A C 1
ATOM 930 O O . GLU A 1 118 ? -13.971 -7.845 20.536 1.00 95.75 118 GLU A O 1
ATOM 935 N N . LYS A 1 119 ? -12.171 -8.393 21.753 1.00 96.88 119 LYS A N 1
ATOM 936 C CA . LYS A 1 119 ? -12.827 -9.549 22.391 1.00 96.88 119 LYS A CA 1
ATOM 937 C C . LYS A 1 119 ? -14.101 -9.148 23.128 1.00 96.88 119 LYS A C 1
ATOM 939 O O . LYS A 1 119 ? -15.106 -9.855 23.049 1.00 96.88 119 LYS A O 1
ATOM 944 N N . LYS A 1 120 ? -14.069 -8.015 23.836 1.00 97.50 120 LYS A N 1
ATOM 945 C CA . LYS A 1 120 ? -15.235 -7.486 24.551 1.00 97.50 120 LYS A CA 1
ATOM 946 C C . LYS A 1 120 ? -16.354 -7.099 23.584 1.00 97.50 120 LYS A C 1
ATOM 948 O O . LYS A 1 120 ? -17.504 -7.465 23.823 1.00 97.50 120 LYS A O 1
ATOM 953 N N . GLU A 1 121 ? -16.030 -6.380 22.511 1.00 97.12 121 GLU A N 1
ATOM 954 C CA . GLU A 1 121 ? -17.021 -5.943 21.526 1.00 97.12 121 GLU A CA 1
ATOM 955 C C . GLU A 1 121 ? -17.611 -7.137 20.768 1.00 97.12 121 GLU A C 1
ATOM 957 O O . GLU A 1 121 ? -18.829 -7.250 20.673 1.00 97.12 121 GLU A O 1
ATOM 962 N N . VAL A 1 122 ? -16.788 -8.095 20.331 1.00 97.56 122 VAL A N 1
ATOM 963 C CA . VAL A 1 122 ? -17.265 -9.327 19.683 1.00 97.56 122 VAL A CA 1
ATOM 964 C C . VAL A 1 122 ? -18.192 -10.112 20.611 1.00 97.56 122 VAL A C 1
ATOM 966 O O . VAL A 1 122 ? -19.276 -10.508 20.188 1.00 97.56 122 VAL A O 1
ATOM 969 N N . ALA A 1 123 ? -17.835 -10.295 21.887 1.00 97.44 123 ALA A N 1
ATOM 970 C CA . ALA A 1 123 ? -18.696 -10.991 22.847 1.00 97.44 123 ALA A CA 1
ATOM 971 C C . ALA A 1 123 ? -20.047 -10.283 23.037 1.00 97.44 123 ALA A C 1
ATOM 973 O O . ALA A 1 123 ? -21.094 -10.933 23.078 1.00 97.44 123 ALA A O 1
ATOM 974 N N . LYS A 1 124 ? -20.034 -8.946 23.106 1.00 97.25 124 LYS A N 1
ATOM 975 C CA . LYS A 1 124 ? -21.250 -8.132 23.153 1.00 97.25 124 LYS A CA 1
ATOM 976 C C . LYS A 1 124 ? -22.108 -8.352 21.903 1.00 97.25 124 LYS A C 1
ATOM 978 O O . LYS A 1 124 ? -23.283 -8.676 22.047 1.00 97.25 124 LYS A O 1
ATOM 983 N N . ARG A 1 125 ? -21.527 -8.260 20.701 1.00 95.75 125 ARG A N 1
ATOM 984 C CA . ARG A 1 125 ? -22.250 -8.463 19.431 1.00 95.75 125 ARG A CA 1
ATOM 985 C C . ARG A 1 125 ? -22.819 -9.863 19.297 1.00 95.75 125 ARG A C 1
ATOM 987 O O . A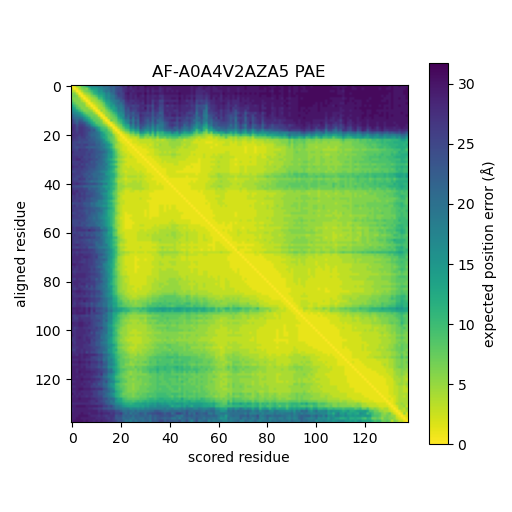RG A 1 125 ? -23.978 -10.011 18.936 1.00 95.75 125 ARG A O 1
ATOM 994 N N . VAL A 1 126 ? -22.059 -10.890 19.665 1.00 96.19 126 VAL A N 1
ATOM 995 C CA . VAL A 1 126 ? -22.555 -12.273 19.685 1.00 96.19 126 VAL A CA 1
ATOM 996 C C . VAL A 1 126 ? -23.774 -12.406 20.603 1.00 96.19 126 VAL A C 1
ATOM 998 O O . VAL A 1 126 ? -24.734 -13.083 20.246 1.00 96.19 126 VAL A O 1
ATOM 1001 N N . ASN A 1 127 ? -23.774 -11.754 21.767 1.00 95.44 127 ASN A N 1
ATOM 1002 C CA . ASN A 1 127 ? -24.922 -11.782 22.673 1.00 95.44 127 ASN A CA 1
ATOM 1003 C C . ASN A 1 127 ? -26.129 -11.004 22.135 1.00 95.44 127 ASN A C 1
ATOM 1005 O O . ASN A 1 127 ? -27.252 -11.473 22.286 1.00 95.44 127 ASN A O 1
ATOM 1009 N N . GLU A 1 128 ? -25.917 -9.857 21.487 1.00 93.44 128 GLU A N 1
ATOM 1010 C CA . GLU A 1 128 ? -26.983 -9.116 20.800 1.00 93.44 128 GLU A CA 1
ATOM 1011 C C . GLU A 1 128 ? -27.625 -9.976 19.703 1.00 93.44 128 GLU A C 1
ATOM 1013 O O . GLU A 1 128 ? -28.845 -10.130 19.680 1.00 93.44 128 GLU A O 1
ATOM 1018 N N . LEU A 1 129 ? -26.806 -10.623 18.868 1.00 93.25 129 LEU A N 1
ATOM 1019 C CA . LEU A 1 129 ? -27.269 -11.481 17.775 1.00 93.25 129 LEU A CA 1
ATOM 1020 C C . LEU A 1 129 ? -28.046 -12.709 18.268 1.00 93.25 129 LEU A C 1
ATOM 1022 O O . LEU A 1 129 ? -29.023 -13.096 17.637 1.00 93.25 129 LEU A O 1
ATOM 1026 N N . LYS A 1 130 ? -27.685 -13.299 19.415 1.00 92.75 130 LYS A N 1
ATOM 1027 C CA . LYS A 1 130 ? -28.451 -14.415 20.014 1.00 92.75 130 LYS A CA 1
ATOM 1028 C C . LYS A 1 130 ? -29.894 -14.045 20.361 1.00 92.75 130 LYS A C 1
ATOM 1030 O O . LYS A 1 130 ? -30.743 -14.929 20.447 1.00 92.75 130 LYS A O 1
ATOM 1035 N N . ASN A 1 131 ? -30.165 -12.763 20.592 1.00 89.62 131 ASN A N 1
ATOM 1036 C CA . ASN A 1 131 ? -31.503 -12.284 20.927 1.00 89.62 131 ASN A CA 1
ATOM 1037 C C . ASN A 1 131 ? -32.359 -11.998 19.683 1.00 89.62 131 ASN A C 1
ATOM 1039 O O . ASN A 1 131 ? -33.566 -11.789 19.817 1.00 89.62 131 ASN A O 1
ATOM 1043 N N . ILE A 1 132 ? -31.764 -12.025 18.486 1.00 90.50 132 ILE A N 1
ATOM 1044 C CA . ILE A 1 132 ? -32.464 -11.894 17.207 1.00 90.50 132 ILE A CA 1
ATOM 1045 C C . ILE A 1 132 ? -33.071 -13.254 16.858 1.00 90.50 132 ILE A C 1
ATOM 1047 O O . ILE A 1 132 ? -32.360 -14.232 16.641 1.00 90.50 132 ILE A O 1
ATOM 1051 N N . LYS A 1 133 ? -34.404 -13.332 16.819 1.00 86.50 133 LYS A N 1
ATOM 1052 C CA . LYS A 1 133 ? -35.138 -14.587 16.566 1.00 86.50 133 LYS A CA 1
ATOM 1053 C C . LYS A 1 133 ? -35.707 -14.676 15.157 1.00 86.50 133 LYS A C 1
ATOM 1055 O O . LYS A 1 133 ? -36.087 -15.756 14.717 1.00 86.50 133 LYS A O 1
ATOM 1060 N N . THR A 1 134 ? -35.812 -13.546 14.468 1.00 88.88 134 THR A N 1
ATOM 1061 C CA . THR A 1 134 ? -36.453 -13.448 13.155 1.00 88.88 134 THR A CA 1
ATOM 1062 C C . THR A 1 134 ? -35.678 -12.499 12.254 1.00 88.88 134 THR A C 1
ATOM 1064 O O . THR A 1 134 ? -35.023 -11.577 12.734 1.00 88.88 134 THR A O 1
ATOM 1067 N N . SER A 1 135 ? -35.782 -12.690 10.939 1.00 76.75 135 SER A N 1
ATOM 1068 C CA . SER A 1 135 ? -35.141 -11.818 9.948 1.00 76.75 135 SER A CA 1
ATOM 1069 C C . SER A 1 135 ? -35.684 -10.388 9.940 1.00 76.75 135 SER A C 1
ATOM 1071 O O . SER A 1 135 ? -35.007 -9.499 9.448 1.00 76.75 135 SER A O 1
ATOM 1073 N N . ALA A 1 136 ? -36.867 -10.146 10.516 1.00 80.25 136 ALA A N 1
ATOM 1074 C CA . ALA A 1 136 ? -37.424 -8.804 10.694 1.00 80.25 136 ALA A CA 1
ATOM 1075 C C . ALA A 1 136 ? -36.712 -7.980 11.790 1.00 80.25 136 ALA A C 1
ATOM 1077 O O . ALA A 1 136 ? -37.003 -6.800 11.951 1.00 80.25 136 ALA A O 1
ATOM 1078 N N . GLN A 1 137 ? -35.834 -8.612 12.576 1.00 70.06 137 GLN A N 1
ATOM 1079 C CA . GLN A 1 137 ? -35.061 -8.001 13.665 1.00 70.06 137 GLN A CA 1
ATOM 1080 C C . GLN A 1 137 ? -33.570 -7.824 13.311 1.00 70.06 137 GLN A C 1
ATOM 1082 O O . GLN A 1 137 ? -32.796 -7.420 14.180 1.00 70.06 137 GLN A O 1
ATOM 1087 N N . LEU A 1 138 ? -33.179 -8.171 12.077 1.00 62.97 138 LEU A N 1
ATOM 1088 C CA . LEU A 1 138 ? -31.876 -7.858 11.477 1.00 62.97 138 LEU A CA 1
ATOM 1089 C C . LEU A 1 138 ? -31.920 -6.464 10.844 1.00 62.97 138 LEU A C 1
ATOM 1091 O O . LEU A 1 138 ? -30.896 -5.758 10.960 1.00 62.97 138 LEU A O 1
#

Radius of gyration: 30.2 Å; Cα contacts (8 Å, |Δi|>4): 68; chains: 1; bounding box: 118×43×57 Å

Sequence (138 aa):
MNYLAAAIFVSSNIFAGAFAAPPSSEIPARREFPLSTTIKPCDDFHGYVCSNVEASFKLRDDRSYHTFSFSDSNERILEYKKKFLQSIHTDTGLSSRSKQVRDFYLACMNEKAGVTSEKKEVAKRVNELKNIKTSAQL